Protein AF-A0AAN7ZIA9-F1 (afdb_monomer_lite)

Sequence (135 aa):
MKPVIFLAFILLHTFQIFAFGDVIDDLSQGMVKCYGKLNEDEATVVSESDENDYLKENSPVLNKFYECSFRECGFINGDNKINFHLLRNALLQDSSISKKEIDKAIHICKMIKSVNLGDRIVKLLNCLARNKALH

Foldseek 3Di:
DDDDDDDDDDDPDDPPPPPFPQLCVLLVVQLVVLCVVVVHDPCRQCVQQDPVRAGNAPDPVQLSRSLSSCVSSVLADPVRDGNLVSSLVSLVRGPVDDNVLSVVLCVVLVPQDDPRSSNSRSSSQRSCVVSVSTD

InterPro domains:
  IPR006170 Pheromone/general odorant binding protein [PF01395] (32-130)
  IPR036728 Pheromone/general odorant binding protein superfamily [G3DSA:1.10.238.20] (22-135)
  IPR036728 Pheromone/general odorant binding protein superfamily [SSF47565] (31-132)

Structure (mmCIF, N/CA/C/O backbone):
data_AF-A0AAN7ZIA9-F1
#
_entry.id   AF-A0AAN7ZIA9-F1
#
loop_
_atom_site.group_PDB
_atom_site.id
_atom_site.type_symbol
_atom_site.label_atom_id
_atom_site.label_alt_id
_atom_site.label_comp_id
_atom_site.label_asym_id
_atom_site.label_entity_id
_atom_site.label_seq_id
_atom_site.pdbx_PDB_ins_code
_atom_site.Cartn_x
_atom_site.Cartn_y
_atom_site.Cartn_z
_atom_site.occupancy
_atom_site.B_iso_or_equiv
_atom_site.auth_seq_id
_atom_site.auth_comp_id
_atom_site.auth_asym_id
_atom_site.auth_atom_id
_atom_site.pdbx_PDB_model_num
ATOM 1 N N . MET A 1 1 ? 43.952 -41.806 19.332 1.00 37.56 1 MET A N 1
ATOM 2 C CA . MET A 1 1 ? 43.789 -40.837 18.225 1.00 37.56 1 MET A CA 1
ATOM 3 C C . MET A 1 1 ? 42.671 -39.879 18.603 1.00 37.56 1 MET A C 1
ATOM 5 O O . MET A 1 1 ? 41.693 -40.319 19.188 1.00 37.56 1 MET A O 1
ATOM 9 N N . LYS A 1 2 ? 42.910 -38.580 18.412 1.00 33.66 2 LYS A N 1
ATOM 10 C CA . LYS A 1 2 ? 42.130 -37.450 18.941 1.00 33.66 2 LYS A CA 1
ATOM 11 C C . LYS A 1 2 ? 40.793 -37.272 18.193 1.00 33.66 2 LYS A C 1
ATOM 13 O O . LYS A 1 2 ? 40.776 -37.523 16.990 1.00 33.66 2 LYS A O 1
ATOM 18 N N . PRO A 1 3 ? 39.723 -36.797 18.855 1.00 39.84 3 PRO A N 1
ATOM 19 C CA . PRO A 1 3 ? 38.501 -36.358 18.190 1.00 39.84 3 PRO A CA 1
ATOM 20 C C . PRO A 1 3 ? 38.712 -34.960 17.590 1.00 39.84 3 PRO A C 1
ATOM 22 O O . PRO A 1 3 ? 39.291 -34.088 18.240 1.00 39.84 3 PRO A O 1
ATOM 25 N N . VAL A 1 4 ? 38.246 -34.736 16.362 1.00 45.12 4 VAL A N 1
ATOM 26 C CA . VAL A 1 4 ? 38.139 -33.390 15.785 1.00 45.12 4 VAL A CA 1
ATOM 27 C C . VAL A 1 4 ? 36.708 -32.911 16.012 1.00 45.12 4 VAL A C 1
ATOM 29 O O . VAL A 1 4 ? 35.766 -33.418 15.414 1.00 45.12 4 VAL A O 1
ATOM 32 N N . ILE A 1 5 ? 36.573 -31.974 16.945 1.00 47.38 5 ILE A N 1
ATOM 33 C CA . ILE A 1 5 ? 35.441 -31.049 17.088 1.00 47.38 5 ILE A CA 1
ATOM 34 C C . ILE A 1 5 ? 35.712 -29.846 16.156 1.00 47.38 5 ILE A C 1
ATOM 36 O O . ILE A 1 5 ? 36.869 -29.631 15.801 1.00 47.38 5 ILE A O 1
ATOM 40 N N . PHE A 1 6 ? 34.664 -29.064 15.853 1.00 33.78 6 PHE A N 1
ATOM 41 C CA . PHE A 1 6 ? 34.544 -27.842 15.020 1.00 33.78 6 PHE A CA 1
ATOM 42 C C . PHE A 1 6 ? 33.965 -28.137 13.624 1.00 33.78 6 PHE A C 1
ATOM 44 O O . PHE A 1 6 ? 34.585 -28.829 12.834 1.00 33.78 6 PHE A O 1
ATOM 51 N N . LEU A 1 7 ? 32.764 -27.685 13.247 1.00 36.09 7 LEU A N 1
ATOM 52 C CA . LEU A 1 7 ? 32.086 -26.431 13.584 1.00 36.09 7 LEU A CA 1
ATOM 53 C C . LEU A 1 7 ? 30.670 -26.631 14.142 1.00 36.09 7 LEU A C 1
ATOM 55 O O . LEU A 1 7 ? 29.768 -27.128 13.473 1.00 36.09 7 LEU A O 1
ATOM 59 N N . ALA A 1 8 ? 30.484 -26.135 15.361 1.00 38.66 8 ALA A N 1
ATOM 60 C CA . ALA A 1 8 ? 29.241 -25.497 15.754 1.00 38.66 8 ALA A CA 1
ATOM 61 C C . ALA A 1 8 ? 29.141 -24.123 15.058 1.00 38.66 8 ALA A C 1
ATOM 63 O O . ALA A 1 8 ? 30.165 -23.548 14.694 1.00 38.66 8 ALA A O 1
ATOM 64 N N . PHE A 1 9 ? 27.920 -23.591 14.966 1.00 39.00 9 PHE A N 1
ATOM 65 C CA . PHE A 1 9 ? 27.606 -22.204 14.596 1.00 39.00 9 PHE A CA 1
ATOM 66 C C . PHE A 1 9 ? 27.884 -21.7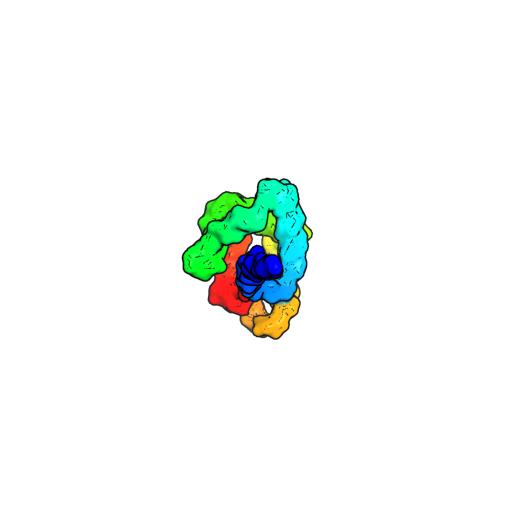88 13.143 1.00 39.00 9 PHE A C 1
ATOM 68 O O . PHE A 1 9 ? 28.877 -21.134 12.845 1.00 39.00 9 PHE A O 1
ATOM 75 N N . ILE A 1 10 ? 26.898 -22.009 12.269 1.00 43.56 10 ILE A N 1
ATOM 76 C CA . ILE A 1 10 ? 26.516 -20.978 11.292 1.00 43.56 10 ILE A CA 1
ATOM 77 C C . ILE A 1 10 ? 25.025 -20.688 11.494 1.00 43.56 10 ILE A C 1
ATOM 79 O O . ILE A 1 10 ? 24.149 -21.302 10.899 1.00 43.56 10 ILE A O 1
ATOM 83 N N . LEU A 1 11 ? 24.803 -19.799 12.460 1.00 40.41 11 LEU A N 1
ATOM 84 C CA . LEU A 1 11 ? 23.832 -18.709 12.448 1.00 40.41 11 LEU A CA 1
ATOM 85 C C . LEU A 1 11 ? 22.388 -19.060 12.006 1.00 40.41 11 LEU A C 1
ATOM 87 O O . LEU A 1 11 ? 22.034 -18.937 10.843 1.00 40.41 11 LEU A O 1
ATOM 91 N N . LEU A 1 12 ? 21.496 -19.522 12.893 1.00 38.50 12 LEU A N 1
ATOM 92 C CA . LEU A 1 12 ? 20.620 -18.634 13.686 1.00 38.50 12 LEU A CA 1
ATOM 93 C C . LEU A 1 12 ? 21.111 -17.172 13.716 1.00 38.50 12 LEU A C 1
ATOM 95 O O . LEU A 1 12 ? 22.227 -16.960 14.154 1.00 38.50 12 LEU A O 1
ATOM 99 N N . HIS A 1 13 ? 20.258 -16.197 13.372 1.00 31.77 13 HIS A N 1
ATOM 100 C CA . HIS A 1 13 ? 20.512 -14.744 13.170 1.00 31.77 13 HIS A CA 1
ATOM 101 C C . HIS A 1 13 ? 20.577 -14.452 11.660 1.00 31.77 13 HIS A C 1
ATOM 103 O O . HIS A 1 13 ? 21.624 -14.581 11.046 1.00 31.77 13 HIS A O 1
ATOM 109 N N . THR A 1 14 ? 19.470 -14.167 10.978 1.00 43.12 14 THR A N 1
ATOM 110 C CA . THR A 1 14 ? 18.662 -12.957 11.184 1.00 43.12 14 THR A CA 1
ATOM 111 C C . THR A 1 14 ? 17.179 -13.212 10.894 1.00 43.12 14 THR A C 1
ATOM 113 O O . THR A 1 14 ? 16.625 -12.763 9.898 1.00 43.12 14 THR A O 1
ATOM 116 N N . PHE A 1 15 ? 16.499 -13.879 11.826 1.00 37.41 15 PHE A N 1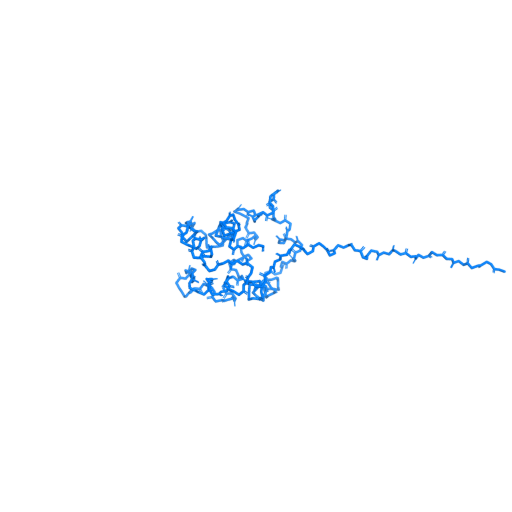
ATOM 117 C CA . PHE A 1 15 ? 15.102 -13.546 12.100 1.00 37.41 15 PHE A CA 1
ATOM 118 C C . PHE A 1 15 ? 15.091 -12.181 12.805 1.00 37.41 15 PHE A C 1
ATOM 120 O O . PHE A 1 15 ? 14.989 -12.104 14.025 1.00 37.41 15 PHE A O 1
ATOM 127 N N . GLN A 1 16 ? 15.272 -11.099 12.051 1.00 36.31 16 GLN A N 1
ATOM 128 C CA . GLN A 1 16 ? 14.745 -9.799 12.458 1.00 36.31 16 GLN A CA 1
ATOM 129 C C . GLN A 1 16 ? 13.463 -9.605 11.667 1.00 36.31 16 GLN A C 1
ATOM 131 O O . GLN A 1 16 ? 13.407 -8.934 10.646 1.00 36.31 16 GLN A O 1
ATOM 136 N N . ILE A 1 17 ? 12.449 -10.319 12.151 1.00 41.03 17 ILE A N 1
ATOM 137 C CA . ILE A 1 17 ? 11.049 -10.075 11.854 1.00 41.03 17 ILE A CA 1
ATOM 138 C C . ILE A 1 17 ? 10.782 -8.656 12.361 1.00 41.03 17 ILE A C 1
ATOM 140 O O . ILE A 1 17 ? 10.590 -8.461 13.562 1.00 41.03 17 ILE A O 1
ATOM 144 N N . PHE A 1 18 ? 10.824 -7.657 11.480 1.00 40.53 18 PHE A N 1
ATOM 145 C CA . PHE A 1 18 ? 10.043 -6.459 11.743 1.00 40.53 18 PHE A CA 1
ATOM 146 C C . PHE A 1 18 ? 8.584 -6.876 11.611 1.00 40.53 18 PHE A C 1
ATOM 148 O O . PHE A 1 18 ? 8.165 -7.468 10.616 1.00 40.53 18 PHE A O 1
ATOM 155 N N . ALA A 1 19 ? 7.894 -6.729 12.736 1.00 38.22 19 ALA A N 1
ATOM 156 C CA . ALA A 1 19 ? 6.571 -7.239 13.015 1.00 38.22 19 ALA A CA 1
ATOM 157 C C . ALA A 1 19 ? 5.537 -6.549 12.128 1.00 38.22 19 ALA A C 1
ATOM 159 O O . ALA A 1 19 ? 4.932 -5.556 12.500 1.00 38.22 19 ALA A O 1
ATOM 160 N N . PHE A 1 20 ? 5.351 -7.140 10.965 1.00 42.25 20 PHE A N 1
ATOM 161 C CA . PHE A 1 20 ? 4.360 -6.789 9.978 1.00 42.25 20 PHE A CA 1
ATOM 162 C C . PHE A 1 20 ? 3.099 -7.631 10.250 1.00 42.25 20 PHE A C 1
ATOM 164 O O . PHE A 1 20 ? 2.891 -8.687 9.656 1.00 42.25 20 PHE A O 1
ATOM 171 N N . GLY A 1 21 ? 2.319 -7.222 11.255 1.00 38.84 21 GLY A N 1
ATOM 172 C CA . GLY A 1 21 ? 1.150 -7.959 11.751 1.00 38.84 21 GLY A CA 1
ATOM 173 C C . GLY A 1 21 ? -0.078 -7.845 10.840 1.00 38.84 21 GLY A C 1
ATOM 174 O O . GLY A 1 21 ? -0.539 -6.744 10.555 1.00 38.84 21 GLY A O 1
ATOM 175 N N . ASP A 1 22 ? -0.590 -9.000 10.403 1.00 42.69 22 ASP A N 1
ATOM 176 C CA . ASP A 1 22 ? -1.939 -9.395 9.941 1.00 42.69 22 ASP A CA 1
ATOM 177 C C . ASP A 1 22 ? -2.710 -8.568 8.880 1.00 42.69 22 ASP A C 1
ATOM 179 O O . ASP A 1 22 ? -3.409 -9.160 8.065 1.00 42.69 22 ASP A O 1
ATOM 183 N N . VAL A 1 23 ? -2.514 -7.252 8.731 1.00 47.06 23 VAL A N 1
ATOM 184 C CA . VAL A 1 23 ? -2.883 -6.493 7.498 1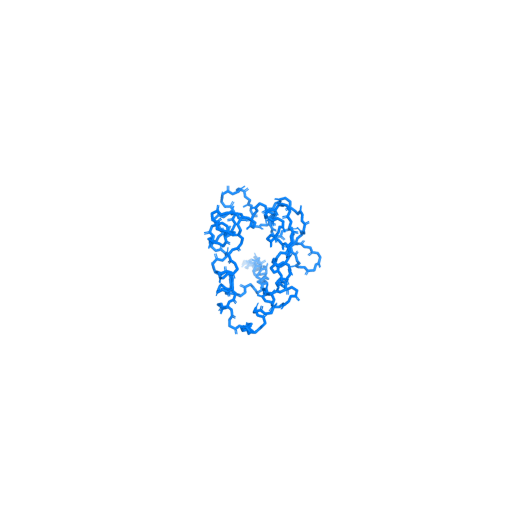.00 47.06 23 VAL A CA 1
ATOM 185 C C . VAL A 1 23 ? -2.104 -7.013 6.281 1.00 47.06 23 VAL A C 1
ATOM 187 O O . VAL A 1 23 ? -2.422 -6.765 5.112 1.00 47.06 23 VAL A O 1
ATOM 190 N N . ILE A 1 24 ? -1.031 -7.726 6.594 1.00 52.97 24 ILE A N 1
ATOM 191 C CA . ILE A 1 24 ? 0.001 -8.156 5.689 1.00 52.97 24 ILE A CA 1
ATOM 192 C C . ILE A 1 24 ? -0.297 -9.499 5.077 1.00 52.97 24 ILE A C 1
ATOM 194 O O . ILE A 1 24 ? 0.290 -9.751 4.051 1.00 52.97 24 ILE A O 1
ATOM 198 N N . ASP A 1 25 ? -1.275 -10.288 5.506 1.00 57.28 25 ASP A N 1
ATOM 199 C CA . ASP A 1 25 ? -1.563 -11.525 4.767 1.00 57.28 25 ASP A CA 1
ATOM 200 C C . ASP A 1 25 ? -2.126 -11.249 3.362 1.00 57.28 25 ASP A C 1
ATOM 202 O O . ASP A 1 25 ? -1.636 -11.811 2.377 1.00 57.28 25 ASP A O 1
ATOM 206 N N . ASP A 1 26 ? -3.070 -10.312 3.226 1.00 59.72 26 ASP A N 1
ATOM 207 C CA . ASP A 1 26 ? -3.622 -9.944 1.915 1.00 59.72 26 ASP A CA 1
ATOM 208 C C . ASP A 1 26 ? -2.596 -9.161 1.074 1.00 59.72 26 ASP A C 1
ATOM 210 O O . ASP A 1 26 ? -2.375 -9.483 -0.097 1.00 59.72 26 ASP A O 1
ATOM 214 N N . LEU A 1 27 ? -1.908 -8.171 1.666 1.00 71.88 27 LEU A N 1
ATOM 215 C CA . LEU A 1 27 ? -0.891 -7.385 0.953 1.00 71.88 27 LEU A CA 1
ATOM 216 C C . LEU A 1 27 ? 0.363 -8.214 0.618 1.00 71.88 27 LEU A C 1
ATOM 218 O O . LEU A 1 27 ? 0.896 -8.072 -0.482 1.00 71.88 27 LEU A O 1
ATOM 222 N N . SER A 1 28 ? 0.796 -9.112 1.506 1.00 72.19 28 SER A N 1
ATOM 223 C CA . SER A 1 28 ? 1.920 -10.044 1.307 1.00 72.19 28 SER A CA 1
ATOM 224 C C . SER A 1 28 ? 1.631 -11.006 0.171 1.00 72.19 28 SER A C 1
ATOM 226 O O . SER A 1 28 ? 2.486 -11.200 -0.690 1.00 72.19 28 SER A O 1
ATOM 228 N N . GLN A 1 29 ? 0.407 -11.535 0.061 1.00 78.06 29 GLN A N 1
ATOM 229 C CA . GLN A 1 29 ? 0.041 -12.345 -1.103 1.00 78.06 29 GLN A CA 1
ATOM 230 C C . GLN A 1 29 ? 0.176 -11.567 -2.420 1.00 78.06 29 GLN A C 1
ATOM 232 O O . GLN A 1 29 ? 0.620 -12.129 -3.427 1.00 78.06 29 GLN A O 1
ATOM 237 N N . GLY A 1 30 ? -0.178 -10.278 -2.429 1.00 81.12 30 GLY A N 1
ATOM 238 C CA . GLY A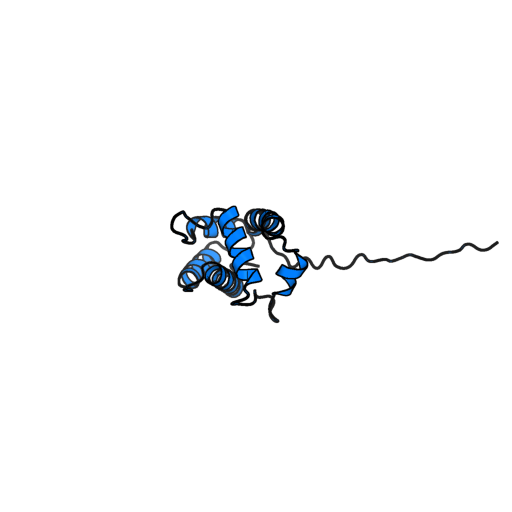 1 30 ? 0.088 -9.388 -3.561 1.00 81.12 30 GLY A CA 1
ATOM 239 C C . GLY A 1 30 ? 1.583 -9.187 -3.822 1.00 81.12 30 GLY A C 1
ATOM 240 O O . GLY A 1 30 ? 2.033 -9.341 -4.956 1.00 81.12 30 GLY A O 1
ATOM 241 N N . MET A 1 31 ? 2.362 -8.913 -2.774 1.00 83.62 31 MET A N 1
ATOM 242 C CA . MET A 1 31 ? 3.814 -8.706 -2.838 1.00 83.62 31 MET A CA 1
ATOM 243 C C . MET A 1 31 ? 4.552 -9.934 -3.385 1.00 83.62 31 MET A C 1
ATOM 245 O O . MET A 1 31 ? 5.350 -9.796 -4.311 1.00 83.62 31 MET A O 1
ATOM 249 N N . VAL A 1 32 ? 4.220 -11.140 -2.910 1.00 85.00 32 VAL A N 1
ATOM 250 C CA . VAL A 1 32 ? 4.791 -12.413 -3.388 1.00 85.00 32 VAL A CA 1
ATOM 251 C C . VAL A 1 32 ? 4.589 -12.584 -4.893 1.00 85.00 32 VAL A C 1
ATOM 253 O O . VAL A 1 32 ? 5.521 -12.945 -5.615 1.00 85.00 32 VAL A O 1
ATOM 256 N N . LYS A 1 33 ? 3.391 -12.274 -5.404 1.00 87.06 33 LYS A N 1
ATOM 257 C CA . LYS A 1 33 ? 3.122 -12.313 -6.851 1.00 87.06 33 LYS A CA 1
ATOM 258 C C . LYS A 1 33 ? 3.934 -11.261 -7.608 1.00 87.06 33 LYS A C 1
ATOM 260 O O . LYS A 1 33 ? 4.363 -11.515 -8.735 1.00 87.06 33 LYS A O 1
ATOM 265 N N . CYS A 1 34 ? 4.136 -10.092 -7.011 1.00 89.88 34 CYS A N 1
ATOM 266 C CA . CYS A 1 34 ? 4.814 -8.970 -7.647 1.00 89.88 34 CYS A CA 1
ATOM 267 C C . CYS A 1 34 ? 6.334 -9.117 -7.709 1.00 89.88 34 CYS A C 1
ATOM 269 O O . CYS A 1 34 ? 6.903 -8.679 -8.706 1.00 89.88 34 CYS A O 1
ATOM 271 N N . TYR A 1 35 ? 6.974 -9.813 -6.762 1.00 85.31 35 TYR A N 1
ATOM 272 C CA . TYR A 1 35 ? 8.382 -10.214 -6.905 1.00 85.31 35 TYR A CA 1
ATOM 273 C C . TYR A 1 35 ? 8.597 -11.006 -8.201 1.00 85.31 35 TYR A C 1
ATOM 275 O O . TYR A 1 35 ? 9.409 -10.632 -9.048 1.00 85.31 35 TYR A O 1
ATOM 283 N N . GLY A 1 36 ? 7.771 -12.034 -8.431 1.00 84.81 36 GLY A N 1
ATOM 284 C CA . GLY A 1 36 ? 7.831 -12.834 -9.656 1.00 84.81 36 GLY A CA 1
ATOM 285 C C . GLY A 1 36 ? 7.469 -12.052 -10.925 1.00 84.81 36 GLY A C 1
ATOM 286 O O . GLY A 1 36 ? 8.146 -12.185 -11.941 1.00 84.81 36 GLY A O 1
ATOM 287 N N . LYS A 1 37 ? 6.420 -11.216 -10.887 1.00 88.94 37 LYS A N 1
ATOM 288 C CA . LYS A 1 37 ? 5.963 -10.441 -12.060 1.00 88.94 37 LYS A CA 1
ATOM 289 C C . LYS A 1 37 ? 6.940 -9.351 -12.492 1.00 88.94 37 LYS A C 1
ATOM 291 O O . LYS A 1 37 ? 7.022 -9.062 -13.684 1.00 88.94 37 LYS A O 1
ATOM 296 N N . LEU A 1 38 ? 7.623 -8.723 -11.540 1.00 88.69 38 LEU A N 1
ATOM 297 C CA . LEU A 1 38 ? 8.547 -7.623 -11.810 1.00 88.69 38 LEU A CA 1
ATOM 298 C C . LEU A 1 38 ? 9.996 -8.093 -11.964 1.00 88.69 38 LEU A C 1
ATOM 300 O O . LEU A 1 38 ? 10.829 -7.296 -12.384 1.00 88.69 38 LEU A O 1
ATOM 304 N N . ASN A 1 39 ? 10.276 -9.374 -11.695 1.00 85.88 39 ASN A N 1
ATOM 305 C CA . ASN A 1 39 ? 11.632 -9.914 -11.626 1.00 85.88 39 ASN A CA 1
ATOM 306 C C . ASN A 1 39 ? 12.505 -9.110 -10.643 1.00 85.88 39 ASN A C 1
ATOM 308 O O . ASN A 1 39 ? 13.661 -8.803 -10.925 1.00 85.88 39 ASN A O 1
ATOM 312 N N . GLU A 1 40 ? 11.903 -8.755 -9.510 1.00 81.25 40 GLU A N 1
ATOM 313 C CA . GLU A 1 40 ? 12.548 -8.068 -8.393 1.00 81.25 40 GLU A CA 1
ATOM 314 C C . GLU A 1 40 ? 12.728 -9.083 -7.265 1.00 81.25 40 GLU A C 1
ATOM 316 O O . GLU A 1 40 ? 11.833 -9.897 -7.013 1.00 81.25 40 GLU A O 1
ATOM 321 N N . ASP A 1 41 ? 13.864 -9.036 -6.574 1.00 80.38 41 ASP A N 1
ATOM 322 C CA . ASP A 1 41 ? 14.055 -9.812 -5.353 1.00 80.38 41 ASP A CA 1
ATOM 323 C C . ASP A 1 41 ? 13.640 -9.014 -4.106 1.00 80.38 41 ASP A C 1
ATOM 325 O O . ASP A 1 41 ? 13.554 -7.782 -4.102 1.00 80.38 41 ASP A O 1
ATOM 329 N N . GLU A 1 42 ? 13.337 -9.740 -3.030 1.00 74.94 42 GLU A N 1
ATOM 330 C CA . GLU A 1 42 ? 12.911 -9.153 -1.758 1.00 74.94 42 GLU A CA 1
ATOM 331 C C . GLU A 1 42 ? 13.962 -8.207 -1.178 1.00 74.94 42 GLU A C 1
ATOM 333 O O . GLU A 1 42 ? 13.615 -7.123 -0.712 1.00 74.94 42 GLU A O 1
ATOM 338 N N . ALA A 1 43 ? 15.243 -8.570 -1.276 1.00 75.50 43 ALA A N 1
ATOM 339 C CA . ALA A 1 43 ? 16.341 -7.764 -0.758 1.00 75.50 43 ALA A CA 1
ATOM 340 C C . ALA A 1 43 ? 16.410 -6.388 -1.436 1.00 75.50 43 ALA A C 1
ATOM 342 O O . ALA A 1 43 ? 16.621 -5.384 -0.761 1.00 75.50 43 ALA A O 1
ATOM 343 N N . THR A 1 44 ? 16.164 -6.325 -2.743 1.00 76.06 44 THR A N 1
ATOM 344 C CA . THR A 1 44 ? 16.142 -5.086 -3.524 1.00 76.06 44 THR A CA 1
ATOM 345 C C . THR A 1 44 ? 15.017 -4.169 -3.057 1.00 76.06 44 THR A C 1
ATOM 347 O O . THR A 1 44 ? 15.252 -2.989 -2.801 1.00 76.06 44 THR A O 1
ATOM 350 N N . VAL A 1 45 ? 13.812 -4.705 -2.858 1.00 74.44 45 VAL A N 1
ATOM 351 C CA . VAL A 1 45 ? 12.663 -3.913 -2.385 1.00 74.44 45 VAL A CA 1
ATOM 352 C C . VAL A 1 45 ? 12.853 -3.456 -0.936 1.00 74.44 45 VAL A C 1
ATOM 354 O O . VAL A 1 45 ? 12.592 -2.296 -0.629 1.00 74.44 45 VAL A O 1
ATOM 357 N N . VAL A 1 46 ? 13.348 -4.327 -0.054 1.00 72.31 46 VAL A N 1
ATOM 358 C CA . VAL A 1 46 ? 13.597 -4.002 1.363 1.00 72.31 46 VAL A CA 1
ATOM 359 C C . VAL A 1 46 ? 14.743 -2.998 1.517 1.00 72.31 46 VAL A C 1
ATOM 361 O O . VAL A 1 46 ? 14.698 -2.143 2.398 1.00 72.31 46 VAL A O 1
ATOM 364 N N . SER A 1 47 ? 15.748 -3.040 0.637 1.00 70.06 47 SER A N 1
ATOM 365 C CA . SER A 1 47 ? 16.865 -2.083 0.655 1.00 70.06 47 SER A CA 1
ATOM 366 C C . SER A 1 47 ? 16.458 -0.641 0.327 1.00 70.06 47 SER A C 1
ATOM 368 O O . SER A 1 47 ? 17.242 0.281 0.540 1.00 70.06 47 SER A O 1
ATOM 370 N N . GLU A 1 48 ? 15.236 -0.436 -0.170 1.00 73.88 48 GLU A N 1
ATOM 371 C CA . GLU A 1 48 ? 14.676 0.880 -0.479 1.00 73.88 48 GLU A CA 1
ATOM 372 C C . GLU A 1 48 ? 13.877 1.483 0.697 1.00 73.88 48 GLU A C 1
ATOM 374 O O . GLU A 1 48 ? 13.180 2.484 0.521 1.00 73.88 48 GLU A O 1
ATOM 379 N N . SER A 1 49 ? 13.983 0.932 1.908 1.00 71.69 49 SER A N 1
ATOM 380 C CA . SER A 1 49 ? 13.562 1.638 3.125 1.00 71.69 49 SER A CA 1
ATOM 381 C C . SER A 1 49 ? 14.504 2.813 3.441 1.00 71.69 49 SER A C 1
ATOM 383 O O . SER A 1 49 ? 15.695 2.788 3.131 1.00 71.69 49 SER A O 1
ATOM 385 N N . ASP A 1 50 ? 13.963 3.881 4.024 1.00 67.00 50 ASP A N 1
ATOM 386 C CA . ASP A 1 50 ? 14.701 5.048 4.493 1.00 67.00 50 ASP A CA 1
ATOM 387 C C . ASP A 1 50 ? 15.293 4.823 5.893 1.00 67.00 50 ASP A C 1
ATOM 389 O O . ASP A 1 50 ? 15.079 3.797 6.536 1.00 67.00 50 ASP A O 1
ATOM 393 N N . GLU A 1 51 ? 16.058 5.804 6.373 1.00 64.00 51 GLU A N 1
ATOM 394 C CA . GLU A 1 51 ? 16.771 5.745 7.657 1.00 64.00 51 GLU A CA 1
ATOM 395 C C . GLU A 1 51 ? 15.852 5.613 8.890 1.00 64.00 51 GLU A C 1
ATOM 397 O O . GLU A 1 51 ? 16.345 5.410 9.997 1.00 64.00 51 GLU A O 1
ATOM 402 N N . ASN A 1 52 ? 14.533 5.752 8.722 1.00 68.94 52 ASN A N 1
ATOM 403 C CA . ASN A 1 52 ? 13.529 5.689 9.782 1.00 68.94 52 ASN A CA 1
ATOM 404 C C . ASN A 1 52 ? 12.524 4.543 9.564 1.00 68.94 52 ASN A C 1
ATOM 406 O O . ASN A 1 52 ? 11.394 4.634 10.050 1.00 68.94 52 ASN A O 1
ATOM 410 N N . ASP A 1 53 ? 12.911 3.513 8.808 1.00 69.12 53 ASP A N 1
ATOM 411 C CA . ASP A 1 53 ? 12.073 2.363 8.449 1.00 69.12 53 ASP A CA 1
ATOM 412 C C . ASP A 1 53 ? 10.806 2.735 7.642 1.00 69.12 53 ASP A C 1
ATOM 414 O O . ASP A 1 53 ? 9.861 1.949 7.550 1.00 69.12 53 ASP A O 1
ATOM 418 N N . TYR A 1 54 ? 10.761 3.922 7.018 1.00 83.12 54 TYR A N 1
ATOM 419 C CA . TYR A 1 54 ? 9.715 4.264 6.050 1.00 83.12 54 TYR A CA 1
ATOM 420 C C . TYR A 1 54 ? 10.124 3.864 4.639 1.00 83.12 54 TYR A C 1
ATOM 422 O O . TYR A 1 54 ? 11.291 3.713 4.314 1.00 83.12 54 TYR A O 1
ATOM 430 N N . LEU A 1 55 ? 9.158 3.764 3.737 1.00 87.12 55 LEU A N 1
ATOM 431 C CA . LEU A 1 55 ? 9.432 3.533 2.326 1.00 87.12 55 LEU A CA 1
ATOM 432 C C . LEU A 1 55 ? 10.039 4.789 1.687 1.00 87.12 55 LEU A C 1
ATOM 434 O O . LEU A 1 55 ? 9.480 5.883 1.824 1.00 87.12 55 LEU A O 1
ATOM 438 N N . LYS A 1 56 ? 11.132 4.654 0.930 1.00 85.44 56 LYS A N 1
ATOM 439 C CA . LYS A 1 56 ? 11.751 5.782 0.222 1.00 85.44 56 LYS A CA 1
ATOM 440 C C . LYS A 1 56 ? 10.815 6.360 -0.839 1.00 85.44 56 LYS A C 1
ATOM 442 O O . LYS A 1 56 ? 10.566 5.774 -1.896 1.00 85.44 56 LYS A O 1
ATOM 447 N N . GLU A 1 57 ? 10.311 7.559 -0.566 1.00 87.00 57 GLU A N 1
ATOM 448 C CA . GLU A 1 57 ? 9.419 8.266 -1.483 1.00 87.00 57 GLU A CA 1
ATOM 449 C C . GLU A 1 57 ? 10.101 8.536 -2.834 1.00 87.00 57 GLU A C 1
ATOM 451 O O . GLU A 1 57 ? 11.295 8.835 -2.912 1.00 87.00 57 GLU A O 1
ATOM 456 N N . ASN A 1 58 ? 9.319 8.488 -3.916 1.00 86.81 58 ASN A N 1
ATOM 457 C CA . ASN A 1 58 ? 9.777 8.639 -5.301 1.00 86.81 58 ASN A CA 1
ATOM 458 C C . ASN A 1 58 ? 10.729 7.540 -5.818 1.00 86.81 58 ASN A C 1
ATOM 460 O O . ASN A 1 58 ? 11.222 7.674 -6.939 1.00 86.81 58 ASN A O 1
ATOM 464 N N . SER A 1 59 ? 10.969 6.454 -5.072 1.00 89.06 59 SER A N 1
ATOM 465 C CA . SER A 1 59 ? 11.714 5.301 -5.588 1.00 89.06 59 SER A CA 1
ATOM 466 C C . SER A 1 59 ? 10.952 4.644 -6.750 1.00 89.06 59 SER A C 1
ATOM 468 O O . SER A 1 59 ? 9.827 4.173 -6.558 1.00 89.06 59 SER A O 1
ATOM 470 N N . PRO A 1 60 ? 11.519 4.578 -7.973 1.00 91.31 60 PRO A N 1
ATOM 471 C CA . PRO A 1 60 ? 10.843 3.941 -9.102 1.00 91.31 60 PRO A CA 1
ATOM 472 C C . PRO A 1 60 ? 10.562 2.454 -8.866 1.00 91.31 60 PRO A C 1
ATOM 474 O O . PRO A 1 60 ? 9.555 1.947 -9.365 1.00 91.31 60 PRO A O 1
ATOM 477 N N . VAL A 1 61 ? 11.437 1.783 -8.112 1.00 89.69 61 VAL A N 1
ATOM 478 C CA . VAL A 1 61 ? 11.299 0.372 -7.732 1.00 89.69 61 VAL A CA 1
ATOM 479 C C . VAL A 1 61 ? 10.100 0.218 -6.803 1.00 89.69 61 VAL A C 1
ATOM 481 O O . VAL A 1 61 ? 9.153 -0.487 -7.151 1.00 89.69 61 VAL A O 1
ATOM 484 N N . LEU A 1 62 ? 10.062 0.964 -5.691 1.00 89.25 62 LEU A N 1
ATOM 485 C CA . LEU A 1 62 ? 8.945 0.889 -4.743 1.00 89.25 62 LEU A CA 1
ATOM 486 C C . LEU A 1 62 ? 7.614 1.303 -5.365 1.00 89.25 62 LEU A C 1
ATOM 488 O O . LEU A 1 62 ? 6.599 0.652 -5.133 1.00 89.25 62 LEU A O 1
ATOM 492 N N . ASN A 1 63 ? 7.609 2.345 -6.197 1.00 93.44 63 ASN A N 1
ATOM 493 C CA . ASN A 1 63 ? 6.396 2.803 -6.864 1.00 93.44 63 ASN A CA 1
ATOM 494 C C . ASN A 1 63 ? 5.799 1.698 -7.743 1.00 93.44 63 ASN A C 1
ATOM 496 O O . ASN A 1 63 ? 4.604 1.420 -7.655 1.00 93.44 63 ASN A O 1
ATOM 500 N N . LYS A 1 64 ? 6.624 1.039 -8.569 1.00 93.75 64 LYS A N 1
ATOM 501 C CA . LYS A 1 64 ? 6.170 -0.082 -9.405 1.00 93.75 64 LYS A CA 1
ATOM 502 C C . LYS A 1 64 ? 5.732 -1.272 -8.560 1.00 93.75 64 LYS A C 1
ATOM 504 O O . LYS A 1 64 ? 4.687 -1.859 -8.839 1.00 93.75 64 LYS A O 1
ATOM 509 N N . PHE A 1 65 ? 6.513 -1.607 -7.539 1.00 92.06 65 PHE A N 1
ATOM 510 C CA . PHE A 1 65 ? 6.261 -2.752 -6.681 1.00 92.06 65 PHE A CA 1
ATOM 511 C C . PHE A 1 65 ? 4.939 -2.614 -5.921 1.00 92.06 65 PHE A C 1
ATOM 513 O O . PHE A 1 65 ? 4.059 -3.459 -6.062 1.00 92.06 65 PHE A O 1
ATOM 520 N N . TYR A 1 66 ? 4.733 -1.514 -5.196 1.00 91.88 66 TYR A N 1
ATOM 521 C CA . TYR A 1 66 ? 3.503 -1.308 -4.432 1.00 91.88 66 TYR A CA 1
ATOM 522 C C . TYR A 1 66 ? 2.283 -1.025 -5.308 1.00 91.88 66 TYR A C 1
ATOM 524 O O . TYR A 1 66 ? 1.175 -1.407 -4.928 1.00 91.88 66 TYR A O 1
ATOM 532 N N . GLU A 1 67 ? 2.453 -0.426 -6.49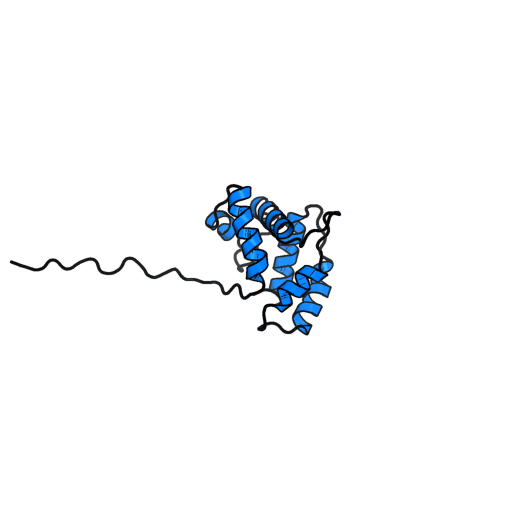3 1.00 94.81 67 GLU A N 1
ATOM 533 C CA . GLU A 1 67 ? 1.360 -0.362 -7.466 1.00 94.81 67 GLU A CA 1
ATOM 534 C C . GLU A 1 67 ? 0.934 -1.763 -7.919 1.00 94.81 67 GLU A C 1
ATOM 536 O O . GLU A 1 67 ? -0.264 -2.055 -7.929 1.00 94.81 67 GLU A O 1
ATOM 541 N N . CYS A 1 68 ? 1.889 -2.639 -8.251 1.00 93.69 68 CYS A N 1
ATOM 542 C CA . CYS A 1 68 ? 1.605 -4.034 -8.577 1.00 93.69 68 CYS A CA 1
ATOM 543 C C . CYS A 1 68 ? 0.872 -4.719 -7.415 1.00 93.69 68 CYS A C 1
ATOM 545 O O . CYS A 1 68 ? -0.223 -5.246 -7.613 1.00 93.69 68 CYS A O 1
ATOM 547 N N . SER A 1 69 ? 1.407 -4.634 -6.195 1.00 91.38 69 SER A N 1
ATOM 548 C CA . SER A 1 69 ? 0.844 -5.318 -5.027 1.00 91.38 69 SER A CA 1
ATOM 549 C C . SER A 1 69 ? -0.587 -4.862 -4.740 1.00 91.38 69 SER A C 1
ATOM 551 O O . SER A 1 69 ? -1.478 -5.690 -4.567 1.00 91.38 69 SER A O 1
ATOM 553 N N . PHE A 1 70 ? -0.859 -3.553 -4.790 1.00 93.56 70 PHE A N 1
ATOM 554 C CA . PHE A 1 70 ? -2.214 -3.026 -4.596 1.00 93.56 70 PHE A CA 1
ATOM 555 C C . PHE A 1 70 ? -3.191 -3.479 -5.690 1.00 93.56 70 PHE A C 1
ATOM 557 O O . PHE A 1 70 ? -4.375 -3.670 -5.405 1.00 93.56 70 PHE A O 1
ATOM 564 N N . ARG A 1 71 ? -2.728 -3.655 -6.934 1.00 93.88 71 ARG A N 1
ATOM 565 C CA . ARG A 1 71 ? -3.556 -4.204 -8.020 1.00 93.88 71 ARG A CA 1
ATOM 566 C C . ARG A 1 71 ? -3.857 -5.683 -7.800 1.00 93.88 71 ARG A C 1
ATOM 568 O O . ARG A 1 71 ? -5.016 -6.068 -7.920 1.00 93.88 71 ARG A O 1
ATOM 575 N N . GLU A 1 72 ? -2.861 -6.483 -7.425 1.00 90.94 72 GLU A N 1
ATOM 576 C CA . GLU A 1 72 ? -3.045 -7.917 -7.152 1.00 90.94 72 GLU A CA 1
ATOM 577 C C . GLU A 1 72 ? -4.000 -8.178 -5.980 1.00 90.94 72 GLU A C 1
ATOM 579 O O . GLU A 1 72 ? -4.716 -9.178 -5.991 1.00 90.94 72 GLU A O 1
ATOM 584 N N . CYS A 1 73 ? -4.052 -7.262 -5.009 1.00 87.75 73 CYS A N 1
ATOM 585 C CA . CYS A 1 73 ? -4.959 -7.335 -3.860 1.00 87.75 73 CYS A CA 1
ATOM 586 C C . CYS A 1 73 ? -6.351 -6.738 -4.134 1.00 87.75 73 CYS A C 1
ATOM 588 O O . CYS A 1 73 ? -7.207 -6.723 -3.254 1.00 87.75 73 CYS A O 1
ATOM 590 N N . GLY A 1 74 ? -6.591 -6.176 -5.325 1.00 90.06 74 GLY A N 1
ATOM 591 C CA . GLY A 1 74 ? -7.860 -5.518 -5.652 1.00 90.06 74 GLY A CA 1
ATOM 592 C C . GLY A 1 74 ? -8.092 -4.185 -4.926 1.00 90.06 74 GLY A C 1
ATOM 593 O O . GLY A 1 74 ? -9.199 -3.642 -4.959 1.00 90.06 74 GLY A O 1
ATOM 594 N N . PHE A 1 75 ? -7.059 -3.611 -4.302 1.00 91.88 75 PHE A N 1
ATOM 595 C CA . PHE A 1 75 ? -7.133 -2.286 -3.682 1.00 91.88 75 PHE A CA 1
ATOM 596 C C . PHE A 1 75 ? -7.154 -1.154 -4.707 1.00 91.88 75 PHE A C 1
ATOM 598 O O . PHE A 1 75 ? -7.440 -0.020 -4.332 1.00 91.88 75 PHE A O 1
ATOM 605 N N . ILE A 1 76 ? -6.893 -1.426 -5.986 1.00 93.88 76 ILE A N 1
ATOM 606 C CA . ILE A 1 76 ? -7.080 -0.473 -7.085 1.00 93.88 76 ILE A CA 1
ATOM 607 C C . ILE A 1 76 ? -8.322 -0.863 -7.884 1.00 93.88 76 ILE A C 1
ATOM 609 O O . ILE A 1 76 ? -8.436 -1.992 -8.353 1.00 93.88 76 ILE A O 1
ATOM 613 N N . ASN A 1 77 ? -9.252 0.076 -8.055 1.00 88.44 77 ASN A N 1
ATOM 614 C CA . ASN A 1 77 ? -10.442 -0.131 -8.878 1.00 88.44 77 ASN A CA 1
ATOM 615 C C . ASN A 1 77 ? -10.157 0.090 -10.382 1.00 88.44 77 ASN A C 1
ATOM 617 O O . ASN A 1 77 ? -9.075 0.533 -10.769 1.00 88.44 77 ASN A O 1
ATOM 621 N N . GLY A 1 78 ? -11.155 -0.165 -11.237 1.00 86.00 78 GLY A N 1
ATOM 622 C CA . GLY A 1 78 ? -11.040 0.010 -12.694 1.00 86.00 78 GLY A CA 1
ATOM 623 C C . GLY A 1 78 ? -10.708 1.437 -13.162 1.00 86.00 78 GLY A C 1
ATOM 624 O O . GLY A 1 78 ? -10.210 1.607 -14.269 1.00 86.00 78 GLY A O 1
ATOM 625 N N . ASP A 1 79 ? -10.896 2.446 -12.304 1.00 91.31 79 ASP A N 1
ATOM 626 C CA . ASP A 1 79 ? -10.567 3.852 -12.580 1.00 91.31 79 ASP A CA 1
ATOM 627 C C . ASP A 1 79 ? -9.155 4.245 -12.105 1.00 91.31 79 ASP A C 1
ATOM 629 O O . ASP A 1 79 ? -8.850 5.434 -11.987 1.00 91.31 79 ASP A O 1
ATOM 633 N N . ASN A 1 80 ? -8.301 3.276 -11.755 1.00 91.19 80 ASN A N 1
ATOM 634 C CA . ASN A 1 80 ? -6.989 3.511 -11.139 1.00 91.19 80 ASN A CA 1
ATOM 635 C C . ASN A 1 80 ? -7.058 4.306 -9.818 1.00 91.19 80 ASN A C 1
ATOM 637 O O . ASN A 1 80 ? -6.152 5.074 -9.484 1.00 91.19 80 ASN A O 1
ATOM 641 N N . LYS A 1 81 ? -8.132 4.129 -9.040 1.00 93.50 81 LYS A N 1
ATOM 642 C CA . LYS A 1 81 ? -8.293 4.742 -7.714 1.00 93.50 81 LYS A CA 1
ATOM 643 C C . LYS A 1 81 ? -8.148 3.701 -6.614 1.00 93.50 81 LYS A C 1
ATOM 645 O O . LYS A 1 81 ? -8.651 2.587 -6.723 1.00 93.50 81 LYS A O 1
ATOM 650 N N . ILE A 1 82 ? -7.517 4.119 -5.520 1.00 94.19 82 ILE A N 1
ATOM 651 C CA . ILE A 1 82 ? -7.398 3.315 -4.304 1.00 94.19 82 ILE A CA 1
ATOM 652 C C . ILE A 1 82 ? -8.788 3.142 -3.677 1.00 94.19 82 ILE A C 1
ATOM 654 O O . ILE A 1 82 ? -9.480 4.120 -3.376 1.00 94.19 82 ILE A O 1
ATOM 658 N N . ASN A 1 83 ? -9.188 1.895 -3.462 1.00 94.25 83 ASN A N 1
ATOM 659 C CA . ASN A 1 83 ? -10.399 1.507 -2.767 1.00 94.25 83 ASN A CA 1
ATOM 660 C C . ASN A 1 83 ? -10.153 1.524 -1.252 1.00 94.25 83 ASN A C 1
ATOM 662 O O . ASN A 1 83 ? -9.817 0.515 -0.633 1.00 94.25 83 ASN A O 1
ATOM 666 N N . PHE A 1 84 ? -10.351 2.695 -0.645 1.00 92.81 84 PHE A N 1
ATOM 667 C CA . PHE A 1 84 ? -10.166 2.884 0.795 1.00 92.81 84 PHE A CA 1
ATOM 668 C C . PHE A 1 84 ? -11.110 2.042 1.659 1.00 92.81 84 PHE A C 1
ATOM 670 O O . PHE A 1 84 ? -10.801 1.824 2.824 1.00 92.81 84 PHE A O 1
ATOM 677 N N . HIS A 1 85 ? -12.239 1.563 1.124 1.00 91.94 85 HIS A N 1
ATOM 678 C CA . HIS A 1 85 ? -13.111 0.655 1.866 1.00 91.94 85 HIS A CA 1
ATOM 679 C C . HIS A 1 85 ? -12.449 -0.715 2.059 1.00 91.94 85 HIS A C 1
ATOM 681 O O . HIS A 1 85 ? -12.425 -1.223 3.176 1.00 91.94 85 HIS A O 1
ATOM 687 N N . LEU A 1 86 ? -11.863 -1.280 0.999 1.00 90.50 86 LEU A N 1
ATOM 688 C CA . LEU A 1 86 ? -11.143 -2.554 1.087 1.00 90.50 86 LEU A CA 1
ATOM 689 C C . LEU A 1 86 ? -9.869 -2.424 1.921 1.00 90.50 86 LEU A C 1
ATOM 691 O O . LEU A 1 86 ? -9.656 -3.232 2.818 1.00 90.50 86 LEU A O 1
ATOM 695 N N . LEU A 1 87 ? -9.088 -1.361 1.701 1.00 90.69 87 LEU A N 1
ATOM 696 C CA . LEU A 1 87 ? -7.882 -1.101 2.491 1.00 90.69 87 LEU A CA 1
ATOM 697 C C . LEU A 1 87 ? -8.204 -0.984 3.987 1.00 90.69 87 LEU A C 1
ATOM 699 O O . LEU A 1 87 ? -7.519 -1.565 4.816 1.00 90.69 87 LEU A O 1
ATOM 703 N N . ARG A 1 88 ? -9.285 -0.279 4.339 1.00 91.56 88 ARG A N 1
ATOM 704 C CA . ARG A 1 88 ? -9.769 -0.189 5.721 1.00 91.56 88 ARG A CA 1
ATOM 705 C C . ARG A 1 88 ? -10.073 -1.554 6.322 1.00 91.56 88 ARG A C 1
ATOM 707 O O . ARG A 1 88 ? -9.752 -1.782 7.479 1.00 91.56 88 ARG A O 1
ATOM 714 N N . ASN A 1 89 ? -10.745 -2.420 5.570 1.00 89.56 89 ASN A N 1
ATOM 715 C CA . ASN A 1 89 ? -11.124 -3.738 6.063 1.00 89.56 89 ASN A CA 1
ATOM 716 C C . ASN A 1 89 ? -9.896 -4.636 6.254 1.00 89.56 89 ASN A C 1
ATOM 718 O O . ASN A 1 89 ? -9.863 -5.357 7.242 1.00 89.56 89 ASN A O 1
ATOM 722 N N . ALA A 1 90 ? -8.892 -4.532 5.378 1.00 86.88 90 ALA A N 1
ATOM 723 C CA . ALA A 1 90 ? -7.606 -5.204 5.558 1.00 86.88 90 ALA A CA 1
ATOM 724 C C . ALA A 1 90 ? -6.879 -4.694 6.814 1.00 86.88 90 ALA A C 1
ATOM 726 O O . ALA A 1 90 ? -6.464 -5.489 7.645 1.00 86.88 90 ALA A O 1
ATOM 727 N N . LEU A 1 91 ? -6.819 -3.371 7.022 1.00 86.88 91 LEU A N 1
ATOM 728 C CA . LEU A 1 91 ? -6.191 -2.779 8.214 1.00 86.88 91 LEU A CA 1
ATOM 729 C C . LEU A 1 91 ? -6.859 -3.233 9.523 1.00 86.88 91 LEU A C 1
ATOM 731 O O . LEU A 1 91 ? -6.201 -3.353 10.545 1.00 86.88 91 LEU A O 1
ATOM 735 N N . LEU A 1 92 ? -8.169 -3.495 9.495 1.00 87.88 92 LEU A N 1
ATOM 736 C CA . LEU A 1 92 ? -8.933 -3.973 10.654 1.00 87.88 92 LEU A CA 1
ATOM 737 C C . LEU A 1 92 ? -8.716 -5.451 10.990 1.00 87.88 92 LEU A C 1
ATOM 739 O O . LEU A 1 92 ? -9.255 -5.900 12.002 1.00 87.88 92 LEU A O 1
ATOM 743 N N . GLN A 1 93 ? -8.000 -6.203 10.152 1.00 84.69 93 GLN A N 1
ATOM 744 C CA . GLN A 1 93 ? -7.608 -7.573 10.483 1.00 84.69 93 GLN A CA 1
ATOM 745 C C . GLN A 1 93 ? -6.549 -7.584 11.593 1.00 84.69 93 GLN A C 1
ATOM 747 O O . GLN A 1 93 ? -6.545 -8.505 12.408 1.00 84.69 93 GLN A O 1
ATOM 752 N N . ASP A 1 94 ? -5.734 -6.529 11.700 1.00 81.31 94 ASP A N 1
ATOM 753 C CA . ASP A 1 94 ? -4.822 -6.353 12.826 1.00 81.31 94 ASP A CA 1
ATOM 754 C C . ASP A 1 94 ? -5.586 -5.912 14.083 1.00 81.31 94 ASP A C 1
ATOM 756 O O . ASP A 1 94 ? -6.014 -4.765 14.243 1.00 81.31 94 ASP A O 1
ATOM 760 N N . SER A 1 95 ? -5.752 -6.864 15.001 1.00 81.00 95 SER A N 1
ATOM 761 C CA . SER A 1 95 ? -6.442 -6.655 16.276 1.00 81.00 95 SER A CA 1
ATOM 762 C C . SER A 1 95 ? -5.684 -5.757 17.265 1.00 81.00 95 SER A C 1
ATOM 764 O O . SER A 1 95 ? -6.279 -5.317 18.253 1.00 81.00 95 SER A O 1
ATOM 766 N N . SER A 1 96 ? -4.399 -5.468 17.018 1.00 85.19 96 SER A N 1
ATOM 767 C CA . SER A 1 96 ? -3.574 -4.607 17.873 1.00 85.19 96 SER A CA 1
ATOM 768 C C . SER A 1 96 ? -3.886 -3.117 17.702 1.00 85.19 96 SER A C 1
ATOM 770 O O . SER A 1 96 ? -3.624 -2.326 18.612 1.00 85.19 96 SER A O 1
ATOM 772 N N . ILE A 1 97 ? -4.514 -2.739 16.584 1.00 85.31 97 ILE A N 1
ATOM 773 C CA . ILE A 1 97 ? -4.859 -1.356 16.256 1.00 85.31 97 ILE A CA 1
ATOM 774 C C . ILE A 1 97 ? -6.367 -1.157 16.401 1.00 85.31 97 ILE A C 1
ATOM 776 O O . ILE A 1 97 ? -7.188 -1.890 15.844 1.00 85.31 97 ILE A O 1
ATOM 780 N N . SER A 1 98 ? -6.789 -0.120 17.128 1.00 90.81 98 SER A N 1
ATOM 781 C CA . SER A 1 98 ? -8.221 0.117 17.290 1.00 90.81 98 SER A CA 1
ATOM 782 C C . SER A 1 98 ? -8.866 0.595 15.986 1.00 90.81 98 SER A C 1
ATOM 784 O O . SER A 1 98 ? -8.321 1.409 15.235 1.00 90.81 98 SER A O 1
ATOM 786 N N . LYS A 1 99 ? -10.128 0.205 15.767 1.00 92.94 99 LYS A N 1
ATOM 787 C CA . LYS A 1 99 ? -10.947 0.714 14.652 1.00 92.94 99 LYS A CA 1
ATOM 788 C C . LYS A 1 99 ? -10.930 2.245 14.551 1.00 92.94 99 LYS A C 1
ATOM 790 O O . LYS A 1 99 ? -10.919 2.794 13.454 1.00 92.94 99 LYS A O 1
ATOM 795 N N . LYS A 1 100 ? -10.926 2.933 15.697 1.00 93.75 100 LYS A N 1
ATOM 796 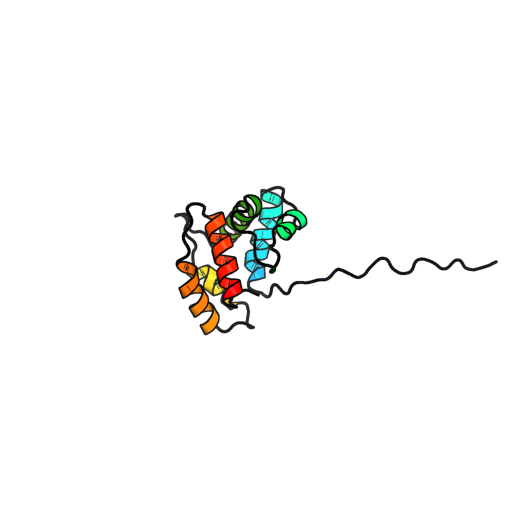C CA . LYS A 1 100 ? -10.894 4.399 15.774 1.00 93.75 100 LYS A CA 1
ATOM 797 C C . LYS A 1 100 ? -9.577 4.971 15.238 1.00 93.75 100 LYS A C 1
ATOM 799 O O . LYS A 1 100 ? -9.605 6.014 14.587 1.00 93.75 100 LYS A O 1
ATOM 804 N N . GLU A 1 101 ? -8.451 4.321 15.514 1.00 92.88 101 GLU A N 1
ATOM 805 C CA . GLU A 1 101 ? -7.134 4.723 15.007 1.00 92.88 101 GLU A CA 1
ATOM 806 C C . GLU A 1 101 ? -7.041 4.522 13.495 1.00 92.88 101 GLU A C 1
ATOM 808 O O . GLU A 1 101 ? -6.688 5.466 12.788 1.00 92.88 101 GLU A O 1
ATOM 813 N N . ILE A 1 102 ? -7.494 3.371 12.990 1.00 92.75 102 ILE A N 1
ATOM 814 C CA . ILE A 1 102 ? -7.561 3.087 11.547 1.00 92.75 102 ILE A CA 1
ATOM 815 C C . ILE A 1 102 ? -8.454 4.105 10.826 1.00 92.75 102 ILE A C 1
ATOM 817 O O . ILE A 1 102 ? -8.043 4.706 9.832 1.00 92.75 102 ILE A O 1
ATOM 821 N N . ASP A 1 103 ? -9.659 4.360 11.344 1.00 95.00 103 ASP A N 1
ATOM 822 C CA . ASP A 1 103 ? -10.600 5.317 10.748 1.00 95.00 103 ASP A CA 1
ATOM 823 C C . ASP A 1 103 ? -10.012 6.732 10.690 1.00 95.00 103 ASP A C 1
ATOM 825 O O . ASP A 1 103 ? -10.125 7.424 9.670 1.00 95.00 103 ASP A O 1
ATOM 829 N N . LYS A 1 104 ? -9.342 7.154 11.769 1.00 95.06 104 LYS A N 1
ATOM 830 C CA . LYS A 1 104 ? -8.659 8.448 11.838 1.00 95.06 104 LYS A CA 1
ATOM 831 C C . LYS A 1 104 ? -7.511 8.523 10.829 1.00 95.06 104 LYS A C 1
ATOM 833 O O . LYS A 1 104 ? -7.421 9.510 10.099 1.00 95.06 104 LYS A O 1
ATOM 838 N N . ALA A 1 105 ? -6.663 7.500 10.761 1.00 94.69 105 ALA A N 1
ATOM 839 C CA . ALA A 1 105 ? -5.523 7.470 9.854 1.00 94.69 105 ALA A CA 1
ATOM 840 C C . ALA A 1 105 ? -5.965 7.498 8.386 1.00 94.69 105 ALA A C 1
ATOM 842 O O . ALA A 1 105 ? -5.471 8.317 7.615 1.00 94.69 105 ALA A O 1
ATOM 843 N N . ILE A 1 106 ? -6.967 6.701 8.000 1.00 95.00 106 ILE A N 1
ATOM 844 C CA . ILE A 1 106 ? -7.516 6.718 6.634 1.00 95.00 106 ILE A CA 1
ATOM 845 C C . ILE A 1 106 ? -8.104 8.084 6.293 1.00 95.00 106 ILE A C 1
ATOM 847 O O . ILE A 1 106 ? -7.900 8.583 5.184 1.00 95.00 106 ILE A O 1
ATOM 851 N N . HIS A 1 107 ? -8.821 8.710 7.230 1.00 95.62 107 HIS A N 1
ATOM 852 C CA . HIS A 1 107 ? -9.378 10.042 7.016 1.00 95.62 107 HIS A CA 1
ATOM 853 C C . HIS A 1 107 ? -8.291 11.077 6.692 1.00 95.62 107 HIS A C 1
ATOM 855 O O . HIS A 1 107 ? -8.491 11.893 5.792 1.00 95.62 107 HIS A O 1
ATOM 861 N N . ILE A 1 108 ? -7.150 11.012 7.385 1.00 94.75 108 ILE A N 1
ATOM 862 C CA . ILE A 1 108 ? -5.993 11.890 7.168 1.00 94.75 108 ILE A CA 1
ATOM 863 C C . ILE A 1 108 ? -5.291 11.536 5.847 1.00 94.75 108 ILE A C 1
ATOM 865 O O . ILE A 1 108 ? -5.117 12.389 4.975 1.00 94.75 108 ILE A O 1
ATOM 869 N N . CYS A 1 109 ? -4.926 10.269 5.662 1.00 95.81 109 CYS A N 1
ATOM 870 C CA . CYS A 1 109 ? -4.016 9.846 4.602 1.00 95.81 109 CYS A CA 1
ATOM 871 C C . CYS A 1 109 ? -4.668 9.742 3.215 1.00 95.81 109 CYS A C 1
ATOM 873 O O . CYS A 1 109 ? -3.979 9.866 2.203 1.00 95.81 109 CYS A O 1
ATOM 875 N N . LYS A 1 110 ? -6.000 9.608 3.114 1.00 94.38 110 LYS A N 1
ATOM 876 C CA . LYS A 1 110 ? -6.693 9.567 1.806 1.00 94.38 110 LYS A CA 1
ATOM 877 C C . LYS A 1 110 ? -6.531 10.844 0.972 1.00 94.38 110 LYS A C 1
ATOM 879 O O . LYS A 1 110 ? -6.745 10.821 -0.242 1.00 94.38 110 LYS A O 1
ATOM 884 N N . MET A 1 111 ? -6.176 11.955 1.623 1.00 92.75 111 MET A N 1
ATOM 885 C CA . MET A 1 111 ? -6.005 13.270 1.002 1.00 92.75 111 MET A CA 1
ATOM 886 C C . MET A 1 111 ? -4.685 13.409 0.233 1.00 92.75 111 MET A C 1
ATOM 888 O O . MET A 1 111 ? -4.517 14.387 -0.495 1.00 92.75 111 MET A O 1
ATOM 892 N N . ILE A 1 112 ? -3.772 12.440 0.359 1.00 92.88 112 ILE A N 1
ATOM 893 C CA . ILE A 1 112 ? -2.493 12.424 -0.352 1.00 92.88 112 ILE A CA 1
ATOM 894 C C . ILE A 1 112 ? -2.732 12.394 -1.862 1.00 92.88 112 ILE A C 1
ATOM 896 O O . ILE A 1 112 ? -3.507 11.580 -2.383 1.00 92.88 112 ILE A O 1
ATOM 900 N N . LYS A 1 113 ? -2.038 13.291 -2.565 1.00 90.69 113 LYS A N 1
ATOM 901 C CA . LYS A 1 113 ? -2.078 13.435 -4.020 1.00 90.69 113 LYS A CA 1
ATOM 902 C C . LYS A 1 113 ? -0.694 13.167 -4.601 1.00 90.69 113 LYS A C 1
ATOM 904 O O . LYS A 1 113 ? 0.300 13.658 -4.078 1.00 90.69 113 LYS A O 1
ATOM 909 N N . SER A 1 114 ? -0.662 12.435 -5.706 1.00 91.81 114 SER A N 1
ATOM 910 C CA . SER A 1 114 ? 0.488 12.330 -6.602 1.00 91.81 114 SER A CA 1
ATOM 911 C C . SER A 1 114 ? -0.012 12.043 -8.017 1.00 91.81 114 SER A C 1
ATOM 913 O O . SER A 1 114 ? -1.110 11.506 -8.183 1.00 91.81 114 SER A O 1
ATOM 915 N N . VAL A 1 115 ? 0.773 12.437 -9.022 1.00 90.25 115 VAL A N 1
ATOM 916 C CA . VAL A 1 115 ? 0.505 12.133 -10.436 1.00 90.25 115 VAL A CA 1
ATOM 917 C C . VAL A 1 115 ? 0.744 10.648 -10.717 1.00 90.25 115 VAL A C 1
ATOM 919 O O . VAL A 1 115 ? 0.005 10.041 -11.487 1.00 90.25 115 VAL A O 1
ATOM 922 N N . ASN A 1 116 ? 1.751 10.052 -10.073 1.00 94.12 116 ASN A N 1
ATOM 923 C CA . ASN A 1 116 ? 2.063 8.635 -10.197 1.00 94.12 116 ASN A CA 1
ATOM 924 C C . ASN A 1 116 ? 1.303 7.836 -9.124 1.00 94.12 116 ASN A C 1
ATOM 926 O O . ASN A 1 116 ? 1.322 8.194 -7.944 1.00 94.12 116 ASN A O 1
ATOM 930 N N . LEU A 1 117 ? 0.612 6.768 -9.534 1.00 94.81 117 LEU A N 1
ATOM 931 C CA . LEU A 1 117 ? -0.200 5.955 -8.627 1.00 94.81 117 LEU A CA 1
ATOM 932 C C . LEU A 1 117 ? 0.669 5.212 -7.603 1.00 94.81 117 LEU A C 1
ATOM 934 O O . LEU A 1 117 ? 0.362 5.277 -6.415 1.00 94.81 117 LEU A O 1
ATOM 938 N N . GLY A 1 118 ? 1.760 4.580 -8.035 1.00 94.44 118 GLY A N 1
ATOM 939 C CA . GLY A 1 118 ? 2.747 3.961 -7.147 1.00 94.44 118 GLY A CA 1
ATOM 940 C C . GLY A 1 118 ? 3.292 4.908 -6.077 1.00 94.44 118 GLY A C 1
ATOM 941 O O . GLY A 1 118 ? 3.231 4.597 -4.892 1.00 94.44 118 GLY A O 1
ATOM 942 N N . ASP A 1 119 ? 3.713 6.111 -6.468 1.00 95.06 119 ASP A N 1
ATOM 943 C CA . ASP A 1 119 ? 4.190 7.139 -5.529 1.00 95.06 119 ASP A CA 1
ATOM 944 C C . ASP A 1 119 ? 3.101 7.559 -4.533 1.00 95.06 119 ASP A C 1
ATOM 946 O O . ASP A 1 119 ? 3.351 7.731 -3.338 1.00 95.06 119 ASP A O 1
ATOM 950 N N . ARG A 1 120 ? 1.851 7.674 -5.000 1.00 95.44 120 ARG A N 1
ATOM 951 C CA . ARG A 1 120 ? 0.709 7.935 -4.118 1.00 95.44 120 ARG A CA 1
ATOM 952 C C . ARG A 1 120 ? 0.526 6.822 -3.085 1.00 95.44 120 ARG A C 1
ATOM 954 O O . ARG A 1 120 ? 0.185 7.129 -1.945 1.00 95.44 120 ARG A O 1
ATOM 961 N N . ILE A 1 121 ? 0.713 5.563 -3.481 1.00 94.94 121 ILE A N 1
ATOM 962 C CA . ILE A 1 121 ? 0.587 4.396 -2.601 1.00 94.94 121 ILE A CA 1
ATOM 963 C C . ILE A 1 121 ? 1.715 4.383 -1.568 1.00 94.94 121 ILE A C 1
ATOM 965 O O . ILE A 1 121 ? 1.430 4.260 -0.382 1.00 94.94 121 ILE A O 1
ATOM 969 N N . VAL A 1 122 ? 2.965 4.591 -1.985 1.00 93.44 122 VAL A N 1
ATOM 970 C CA . VAL A 1 122 ? 4.120 4.674 -1.074 1.00 93.44 122 VAL A CA 1
ATOM 971 C C . VAL A 1 122 ? 3.898 5.759 -0.014 1.00 93.44 122 VAL A C 1
ATOM 973 O O . VAL A 1 122 ? 3.981 5.497 1.186 1.00 93.44 122 VAL A O 1
ATOM 976 N N . LYS A 1 123 ? 3.488 6.963 -0.434 1.00 94.44 123 LYS A N 1
ATOM 977 C CA . LYS A 1 123 ? 3.152 8.065 0.485 1.00 94.44 123 LYS A CA 1
ATOM 978 C C . LYS A 1 123 ? 1.977 7.733 1.405 1.00 94.44 123 LYS A C 1
ATOM 980 O O . LYS A 1 123 ? 1.980 8.123 2.573 1.00 94.44 123 LYS A O 1
ATOM 985 N N . LEU A 1 124 ? 0.967 7.023 0.896 1.00 94.94 124 LEU A N 1
ATOM 986 C CA . LEU A 1 124 ? -0.164 6.549 1.692 1.00 94.94 124 LEU A CA 1
ATOM 987 C C . LEU A 1 124 ? 0.295 5.581 2.789 1.00 94.94 124 LEU A C 1
ATOM 989 O O . LEU A 1 124 ? -0.073 5.791 3.942 1.00 94.94 124 LEU A O 1
ATOM 993 N N . LEU A 1 125 ? 1.105 4.574 2.455 1.00 91.94 125 LEU A N 1
ATOM 994 C CA . LEU A 1 125 ? 1.629 3.593 3.410 1.00 91.94 125 LEU A CA 1
ATOM 995 C C . LEU A 1 125 ? 2.472 4.272 4.497 1.00 91.94 125 LEU A C 1
ATOM 997 O O . LEU A 1 125 ? 2.197 4.084 5.681 1.00 91.94 125 LEU A O 1
ATOM 1001 N N . ASN A 1 126 ? 3.383 5.171 4.113 1.00 91.25 126 ASN A N 1
ATOM 1002 C CA . ASN A 1 126 ? 4.156 5.972 5.068 1.00 91.25 126 ASN A CA 1
ATOM 1003 C C . ASN A 1 126 ? 3.260 6.812 5.987 1.00 91.25 126 ASN A C 1
ATOM 1005 O O . ASN A 1 126 ? 3.508 6.925 7.186 1.00 91.25 126 ASN A O 1
ATOM 1009 N N . CYS A 1 127 ? 2.197 7.412 5.448 1.00 93.19 127 CYS A N 1
ATOM 1010 C CA . CYS A 1 127 ? 1.250 8.173 6.256 1.00 93.19 127 CYS A CA 1
ATOM 1011 C C . CYS A 1 127 ? 0.483 7.288 7.247 1.00 93.19 127 CYS A C 1
ATOM 1013 O O . CYS A 1 127 ? 0.288 7.700 8.392 1.00 93.19 127 CYS A O 1
ATOM 1015 N N . LEU A 1 128 ? 0.061 6.088 6.837 1.00 91.25 128 LEU A N 1
ATOM 1016 C CA . LEU A 1 128 ? -0.617 5.133 7.716 1.00 91.25 128 LEU A CA 1
ATOM 1017 C C . LEU A 1 128 ? 0.315 4.665 8.842 1.00 91.25 128 LEU A C 1
ATOM 1019 O O . LEU A 1 128 ? -0.103 4.694 10.000 1.00 91.25 128 LEU A O 1
ATOM 1023 N N . ALA A 1 129 ? 1.579 4.367 8.529 1.00 88.00 129 ALA A N 1
ATOM 1024 C CA . ALA A 1 129 ? 2.600 4.011 9.516 1.00 88.00 129 ALA A CA 1
ATOM 1025 C C . ALA A 1 129 ? 2.832 5.139 10.538 1.00 88.00 129 ALA A C 1
ATOM 1027 O O . ALA A 1 129 ? 2.721 4.936 11.747 1.00 88.00 129 ALA A O 1
ATOM 1028 N N . ARG A 1 130 ? 3.005 6.387 10.073 1.00 89.50 130 ARG A N 1
ATOM 1029 C CA . ARG A 1 130 ? 3.138 7.576 10.947 1.00 89.50 130 ARG A CA 1
ATOM 1030 C C . ARG A 1 130 ? 1.927 7.797 11.860 1.00 89.50 130 ARG A C 1
ATOM 1032 O O . ARG A 1 130 ? 2.060 8.382 12.933 1.00 89.50 130 ARG A O 1
ATOM 1039 N N . ASN A 1 131 ? 0.744 7.354 11.436 1.00 89.06 131 ASN A N 1
ATOM 1040 C CA . ASN A 1 131 ? -0.494 7.446 12.210 1.00 89.06 131 ASN A CA 1
ATOM 1041 C C . ASN A 1 131 ? -0.824 6.160 12.985 1.00 89.06 131 ASN A C 1
ATOM 1043 O O . ASN A 1 131 ? -1.935 6.063 13.504 1.00 89.06 131 ASN A O 1
ATOM 1047 N N . LYS A 1 132 ? 0.125 5.215 13.096 1.00 83.06 132 LYS A N 1
ATOM 1048 C CA . LYS A 1 132 ? -0.026 3.944 13.827 1.00 83.06 132 LYS A CA 1
ATOM 1049 C C . LYS A 1 132 ? -1.225 3.116 13.357 1.00 83.06 132 LYS A C 1
ATOM 1051 O O . LYS A 1 132 ? -1.888 2.464 14.150 1.00 83.06 132 LYS A O 1
ATOM 1056 N N . ALA A 1 133 ? -1.539 3.213 12.068 1.00 77.12 133 ALA A N 1
ATOM 1057 C CA . ALA A 1 133 ? -2.524 2.359 11.412 1.00 77.12 133 ALA A CA 1
ATOM 1058 C C . ALA A 1 133 ? -1.866 1.244 10.594 1.00 77.12 133 ALA A C 1
ATOM 1060 O O . ALA A 1 133 ? -2.571 0.461 9.976 1.00 77.12 133 ALA A O 1
ATOM 1061 N N . LEU A 1 134 ? -0.535 1.213 10.568 1.00 71.94 134 LEU A N 1
ATOM 1062 C CA . LEU A 1 134 ? 0.287 0.191 9.945 1.00 71.94 134 LEU A CA 1
ATOM 1063 C C . LEU A 1 134 ? 1.527 0.034 10.835 1.00 71.94 134 LEU A C 1
ATOM 1065 O O . LEU A 1 134 ? 2.132 1.052 11.188 1.00 71.94 134 LEU A O 1
ATOM 1069 N N . HIS A 1 135 ? 1.839 -1.194 11.237 1.00 60.19 135 HIS A N 1
ATOM 1070 C CA . HIS A 1 135 ? 3.016 -1.549 12.029 1.00 60.19 135 HIS A CA 1
ATOM 1071 C C . HIS A 1 135 ? 3.981 -2.371 11.190 1.00 60.19 135 HIS A C 1
ATOM 1073 O O . HIS A 1 135 ? 3.478 -3.200 10.398 1.00 60.19 135 HIS A O 1
#

Secondary structure (DSSP, 8-state):
---------S-----------STHHHHHHHHHHHHHHHT--HHHHHTTB-TTSSB-TT-HHHHHHHHHHHHHTT-B-TTS-B-HHHHHHHHTT-TTS-HHHHHHHHHHHTT---SSHHHHHHHHHHHHHHTTS--

Radius of gyration: 18.38 Å; chains: 1; bounding box: 57×54×32 Å

Organism: NCBI:txid417401

pLDDT: mean 78.46, std 19.6, range [31.77, 95.81]